Protein AF-A0AAU3KJE4-F1 (afdb_monomer_lite)

Secondary structure (DSSP, 8-state):
-EEEEEPS----SSSS-EEEEEEEEEETTEEEEEEEEE--BTTBPPEEEEEEE-TTS-EEEEEEPTT-EE-SS--HHHHHHHTTEEEEE-

Radius of gyration: 11.96 Å; chains: 1; bounding box: 36×22×28 Å

Foldseek 3Di:
DKAWEWDPDFDDDDQAGKTKTAIPDDFVNARIWIWGWHPDDDPRATWIFIAGADPNGHGPDSDGGQLTDGDNDYDPQSSVVRSVHHYDYD

pLDDT: mean 95.91, std 4.58, range [64.56, 98.69]

Structure (mmCIF, N/CA/C/O backbone):
data_AF-A0AAU3KJE4-F1
#
_entry.id   AF-A0AAU3KJE4-F1
#
loop_
_atom_site.group_PDB
_atom_site.id
_atom_site.type_symbol
_atom_site.label_atom_id
_atom_site.label_alt_id
_atom_site.label_comp_id
_atom_site.label_asym_id
_atom_site.label_entity_id
_atom_site.label_seq_id
_atom_site.pdbx_PDB_ins_code
_atom_site.Cartn_x
_atom_site.Cartn_y
_atom_site.Cartn_z
_atom_site.occupancy
_atom_site.B_iso_or_equiv
_atom_site.auth_seq_id
_atom_site.auth_comp_id
_atom_site.auth_asym_id
_atom_site.auth_atom_id
_atom_site.pdbx_PDB_model_num
ATOM 1 N N . MET A 1 1 ? -20.335 0.739 0.327 1.00 83.00 1 MET A N 1
ATOM 2 C CA . MET A 1 1 ? -19.109 0.803 -0.495 1.00 83.00 1 MET A CA 1
ATOM 3 C C . MET A 1 1 ? -17.985 1.206 0.432 1.00 83.00 1 MET A C 1
ATOM 5 O O . MET A 1 1 ? -18.192 2.144 1.194 1.00 83.00 1 MET A O 1
ATOM 9 N N . LYS A 1 2 ? -16.867 0.477 0.437 1.00 97.12 2 LYS A N 1
ATOM 10 C CA . LYS A 1 2 ? -15.742 0.799 1.317 1.00 97.12 2 LYS A CA 1
ATOM 11 C C . LYS A 1 2 ? -14.959 1.953 0.704 1.00 97.12 2 LYS A C 1
ATOM 13 O O . LYS A 1 2 ? -14.746 1.981 -0.503 1.00 97.12 2 L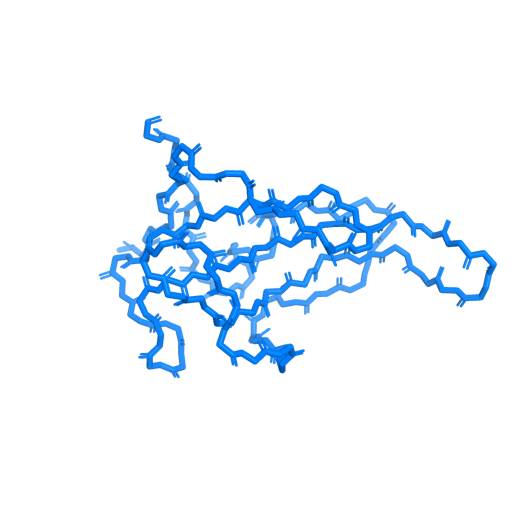YS A O 1
ATOM 18 N N . THR A 1 3 ? -14.546 2.899 1.526 1.00 98.25 3 THR A N 1
ATOM 19 C CA . THR A 1 3 ? -13.699 4.031 1.150 1.00 98.25 3 THR A CA 1
ATOM 20 C C . THR A 1 3 ? -12.351 3.990 1.861 1.00 98.25 3 THR A C 1
ATOM 22 O O . THR A 1 3 ? -12.257 3.533 3.009 1.00 98.25 3 THR A O 1
ATOM 25 N N . ALA A 1 4 ? -11.325 4.471 1.165 1.00 98.50 4 ALA A N 1
ATOM 26 C CA . ALA A 1 4 ? -9.999 4.767 1.680 1.00 98.50 4 ALA A CA 1
ATOM 27 C C . ALA A 1 4 ? -9.761 6.274 1.528 1.00 98.50 4 ALA A C 1
ATOM 29 O O . ALA A 1 4 ? -9.646 6.786 0.414 1.00 98.50 4 ALA A O 1
ATOM 30 N N . THR A 1 5 ? -9.733 6.994 2.643 1.00 98.31 5 THR A N 1
ATOM 31 C CA . THR A 1 5 ? -9.565 8.447 2.654 1.00 98.31 5 THR A CA 1
ATOM 32 C C . THR A 1 5 ? -8.090 8.785 2.773 1.00 98.31 5 THR A C 1
ATOM 34 O O . THR A 1 5 ? -7.453 8.417 3.763 1.00 98.31 5 THR A O 1
ATOM 37 N N . GLN A 1 6 ? -7.545 9.484 1.778 1.00 97.94 6 GLN A N 1
ATOM 38 C CA . GLN A 1 6 ? -6.170 9.968 1.824 1.00 97.94 6 GLN A CA 1
ATOM 39 C C . GLN A 1 6 ? -6.021 10.987 2.957 1.00 97.94 6 GLN A C 1
ATOM 41 O O . GLN A 1 6 ? -6.832 11.901 3.096 1.00 97.94 6 GLN A O 1
ATOM 46 N N . THR A 1 7 ? -4.985 10.820 3.771 1.00 97.25 7 THR A N 1
ATOM 47 C CA . THR A 1 7 ? -4.649 11.755 4.852 1.00 97.25 7 THR A CA 1
ATOM 48 C C . THR A 1 7 ? -3.566 12.740 4.406 1.00 97.25 7 THR A C 1
ATOM 50 O O . THR A 1 7 ? -2.898 12.526 3.397 1.00 97.25 7 THR A O 1
ATOM 53 N N . SER A 1 8 ? -3.333 13.792 5.192 1.00 95.38 8 SER A N 1
ATOM 54 C CA . SER A 1 8 ? -2.234 14.742 4.961 1.00 95.38 8 SER A CA 1
ATOM 55 C C . SER A 1 8 ? -0.844 14.188 5.309 1.00 95.38 8 SER A C 1
ATOM 57 O O . SER A 1 8 ? 0.164 14.851 5.061 1.00 95.38 8 SER A O 1
ATOM 59 N N . ILE A 1 9 ? -0.765 12.985 5.887 1.00 95.50 9 ILE A N 1
ATOM 60 C CA . ILE A 1 9 ? 0.505 12.363 6.256 1.00 95.50 9 ILE A CA 1
ATOM 61 C C . ILE A 1 9 ? 1.204 11.863 4.991 1.00 95.50 9 ILE A C 1
ATOM 63 O O . ILE A 1 9 ? 0.612 11.153 4.178 1.00 95.50 9 ILE A O 1
ATOM 67 N N . SER A 1 10 ? 2.483 12.217 4.859 1.00 93.25 10 SER A N 1
ATOM 68 C CA . SER A 1 10 ? 3.364 11.797 3.764 1.00 93.25 10 SER A CA 1
ATOM 69 C C . SER A 1 10 ? 4.482 10.906 4.318 1.00 93.25 10 SER A C 1
ATOM 71 O O . SER A 1 10 ? 5.517 11.426 4.744 1.00 93.25 10 SER A O 1
ATOM 73 N N . PRO A 1 11 ? 4.276 9.576 4.386 1.00 94.25 11 PRO A N 1
ATOM 74 C CA . PRO A 1 11 ? 5.285 8.645 4.876 1.00 94.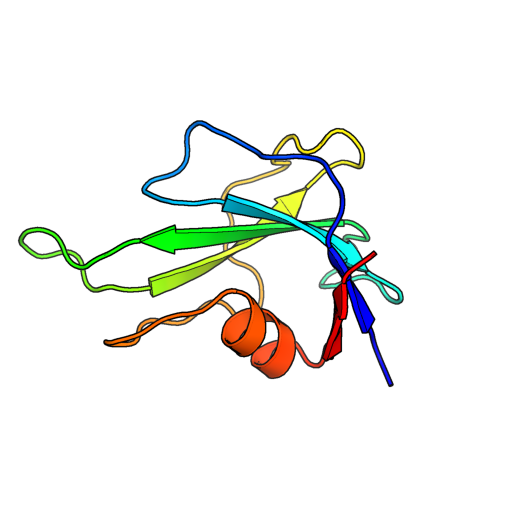25 11 PRO A CA 1
ATOM 75 C C . PRO A 1 11 ? 6.554 8.679 4.017 1.00 94.25 11 PRO A C 1
ATOM 77 O O . PRO A 1 11 ? 6.498 8.872 2.804 1.00 94.25 11 PRO A O 1
ATOM 80 N N . SER A 1 12 ? 7.705 8.440 4.642 1.00 93.56 12 SER A N 1
ATOM 81 C CA . SER A 1 12 ? 9.009 8.364 3.975 1.00 93.56 12 SER A CA 1
ATOM 82 C C . SER A 1 12 ? 9.733 7.057 4.321 1.00 93.56 12 SER A C 1
ATOM 84 O O . SER A 1 12 ? 9.278 6.294 5.171 1.00 93.56 12 SER A O 1
ATOM 86 N N . GLY A 1 13 ? 10.848 6.774 3.636 1.00 91.44 13 GLY A N 1
ATOM 87 C CA . GLY A 1 13 ? 11.634 5.546 3.841 1.00 91.44 13 GLY A CA 1
ATOM 88 C C . GLY A 1 13 ? 11.184 4.339 3.008 1.00 91.44 13 GLY A C 1
ATOM 89 O O . GLY A 1 13 ? 11.658 3.231 3.242 1.00 91.44 13 GLY A O 1
ATOM 90 N N . PHE A 1 14 ? 10.294 4.548 2.035 1.00 93.06 14 PHE A N 1
ATOM 91 C CA . PHE A 1 14 ? 9.851 3.535 1.074 1.00 93.06 14 PHE A CA 1
ATOM 92 C C . PHE A 1 14 ? 10.627 3.645 -0.244 1.00 93.06 14 PHE A C 1
ATOM 94 O O . PHE A 1 14 ? 11.295 4.645 -0.503 1.00 93.06 14 PHE A O 1
ATOM 101 N N . ALA A 1 15 ? 10.523 2.618 -1.091 1.00 91.62 15 ALA A N 1
ATOM 102 C CA . ALA A 1 15 ? 11.210 2.547 -2.385 1.00 91.62 15 ALA A CA 1
ATOM 103 C C . ALA A 1 15 ? 10.702 3.562 -3.433 1.00 91.62 15 ALA A C 1
ATOM 105 O O . ALA A 1 15 ? 11.276 3.672 -4.511 1.00 91.62 15 ALA A O 1
ATOM 106 N N . GLY A 1 16 ? 9.644 4.308 -3.119 1.00 92.88 16 GLY A N 1
ATOM 107 C CA . GLY A 1 16 ? 9.103 5.376 -3.947 1.00 92.88 16 GLY A CA 1
ATOM 108 C C . GLY A 1 16 ? 8.037 6.179 -3.196 1.00 92.88 16 GLY A C 1
ATOM 109 O O . GLY A 1 16 ? 7.958 6.080 -1.964 1.00 92.88 16 GLY A O 1
ATOM 110 N N . PRO A 1 17 ? 7.240 7.002 -3.902 1.00 95.31 17 PRO A N 1
ATOM 111 C CA . PRO A 1 17 ? 6.209 7.832 -3.289 1.00 95.31 17 PRO A CA 1
ATOM 112 C C . PRO A 1 17 ? 5.213 6.995 -2.486 1.00 95.31 17 PRO A C 1
ATOM 114 O O . PRO A 1 17 ? 4.668 6.016 -2.992 1.00 95.31 17 PRO A O 1
ATOM 117 N N . ALA A 1 18 ? 4.964 7.402 -1.243 1.00 97.44 18 ALA A N 1
ATOM 118 C CA . ALA A 1 18 ? 4.059 6.721 -0.329 1.00 97.44 18 ALA A CA 1
ATOM 119 C C . ALA A 1 18 ? 2.933 7.654 0.125 1.00 97.44 18 ALA A C 1
ATOM 121 O O . ALA A 1 18 ? 3.143 8.844 0.360 1.00 97.44 18 ALA A O 1
ATOM 122 N N . GLN A 1 19 ? 1.735 7.098 0.268 1.00 98.06 19 GLN A N 1
ATOM 123 C CA . GLN A 1 19 ? 0.538 7.799 0.718 1.00 98.06 19 GLN A CA 1
ATOM 124 C C . GLN A 1 19 ? -0.103 7.030 1.872 1.00 98.06 19 GLN A C 1
ATOM 126 O O . GLN A 1 19 ? -0.104 5.798 1.886 1.00 98.06 19 GLN A O 1
ATOM 131 N N . HIS A 1 20 ? -0.639 7.758 2.848 1.00 98.44 20 HIS A N 1
ATOM 132 C CA . HIS A 1 20 ? -1.300 7.183 4.015 1.00 98.44 20 HIS A CA 1
ATOM 133 C C . HIS A 1 20 ? -2.817 7.370 3.937 1.00 98.44 20 HIS A C 1
ATOM 135 O O . HIS A 1 20 ? -3.295 8.479 3.669 1.00 98.44 20 HIS A O 1
ATOM 141 N N . TYR A 1 21 ? -3.563 6.301 4.222 1.00 98.56 21 TYR A N 1
ATOM 142 C CA . TYR A 1 21 ? -5.020 6.267 4.120 1.00 98.56 21 TYR A CA 1
ATOM 143 C C . TYR A 1 21 ? -5.673 5.762 5.401 1.00 98.56 21 TYR A C 1
ATOM 145 O O . TYR A 1 21 ? -5.237 4.768 5.988 1.00 98.56 21 TYR A O 1
ATOM 153 N N . ALA A 1 22 ? -6.779 6.404 5.771 1.00 98.38 22 ALA A N 1
ATOM 154 C CA . ALA A 1 22 ? -7.732 5.886 6.743 1.00 98.38 22 ALA A CA 1
ATOM 155 C C . ALA A 1 22 ? -8.821 5.085 6.015 1.00 98.38 22 ALA A C 1
ATOM 157 O O . ALA A 1 22 ? -9.400 5.554 5.033 1.00 98.38 22 ALA A O 1
ATOM 158 N N . LEU A 1 23 ? -9.110 3.877 6.488 1.00 98.50 23 LEU A N 1
ATOM 159 C CA . LEU A 1 23 ? -10.090 2.980 5.886 1.00 98.50 23 LEU A CA 1
ATOM 160 C C . LEU A 1 23 ? -11.421 3.043 6.642 1.00 98.50 23 LEU A C 1
ATOM 162 O O . LEU A 1 23 ? -11.460 2.936 7.866 1.00 98.50 23 LEU A O 1
ATOM 166 N N . SER A 1 24 ? -12.523 3.156 5.902 1.00 98.31 24 SER A N 1
ATOM 167 C CA . SER A 1 24 ? -13.891 3.077 6.456 1.00 98.31 24 SER A CA 1
ATOM 168 C C . SER A 1 24 ? -14.231 1.710 7.062 1.00 98.31 24 SER A C 1
ATOM 170 O O . SER A 1 24 ? -15.030 1.624 7.990 1.00 98.31 24 SER A O 1
ATOM 172 N N . GLU A 1 25 ? -13.605 0.647 6.558 1.00 98.25 25 GLU A N 1
ATOM 173 C CA . GLU A 1 25 ? -13.666 -0.710 7.095 1.00 98.25 25 GLU A CA 1
ATOM 174 C C . GLU A 1 25 ? -12.248 -1.294 7.157 1.00 98.25 25 GLU A C 1
ATOM 176 O O . GLU A 1 25 ? -11.461 -1.022 6.248 1.00 98.25 25 GLU A O 1
ATOM 181 N N . PRO A 1 26 ? -11.893 -2.123 8.154 1.00 98.12 26 PRO A N 1
ATOM 182 C CA . PRO A 1 26 ? -10.535 -2.648 8.266 1.00 98.12 26 PRO A CA 1
ATOM 183 C C . PRO A 1 26 ? -10.141 -3.615 7.133 1.00 98.12 26 PRO A C 1
ATOM 185 O O . PRO A 1 26 ? -10.887 -4.545 6.821 1.00 98.12 26 PRO A O 1
ATOM 188 N N . LEU A 1 27 ? -8.921 -3.478 6.601 1.00 98.06 27 LEU A N 1
ATOM 189 C CA . LEU A 1 27 ? -8.297 -4.449 5.693 1.00 98.06 27 LEU A CA 1
ATOM 190 C C . LEU A 1 27 ? -7.423 -5.411 6.503 1.00 98.06 27 LEU A C 1
ATOM 192 O O . LEU A 1 27 ? -6.427 -5.0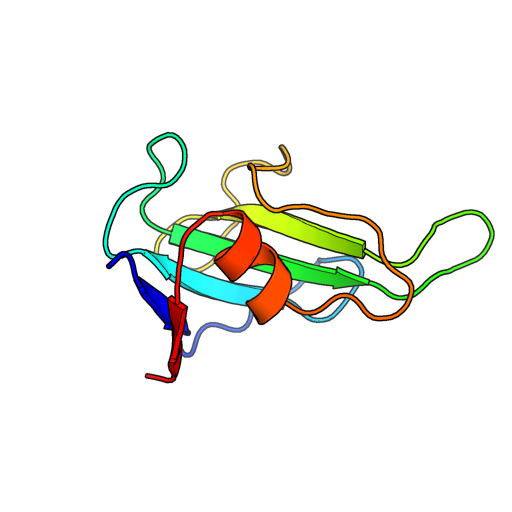07 7.108 1.00 98.06 27 LEU A O 1
ATOM 196 N N . CYS A 1 28 ? -7.813 -6.688 6.549 1.00 97.12 28 CYS A N 1
ATOM 197 C CA . CYS A 1 28 ? -7.149 -7.704 7.379 1.00 97.12 28 CYS A CA 1
ATOM 198 C C . CYS A 1 28 ? -6.984 -7.256 8.849 1.00 97.12 28 CYS A C 1
ATOM 200 O O . CYS A 1 28 ? -5.956 -7.510 9.470 1.00 97.12 28 CYS A O 1
ATOM 202 N N . GLY A 1 29 ? -7.983 -6.547 9.389 1.00 97.38 29 GLY A N 1
ATOM 203 C CA . GLY A 1 29 ? -7.973 -6.018 10.758 1.00 97.38 29 GLY A CA 1
ATOM 204 C C . GLY A 1 29 ? -7.305 -4.647 10.938 1.00 97.38 29 GLY A C 1
ATOM 205 O O . GLY A 1 29 ? -7.341 -4.117 12.044 1.00 97.38 29 GLY A O 1
ATOM 206 N N . ASN A 1 30 ? -6.752 -4.036 9.883 1.00 98.19 30 ASN A N 1
ATOM 207 C CA . ASN A 1 30 ? -6.069 -2.739 9.961 1.00 98.19 30 ASN A CA 1
ATOM 208 C C . ASN A 1 30 ? -6.965 -1.605 9.462 1.00 98.19 30 ASN A C 1
ATOM 210 O O . ASN A 1 30 ? -7.493 -1.677 8.357 1.00 98.19 30 ASN A O 1
ATOM 214 N N . THR A 1 31 ? -7.115 -0.545 10.256 1.00 98.25 31 THR A N 1
ATOM 215 C CA . THR A 1 31 ? -7.922 0.639 9.902 1.00 98.25 31 THR A CA 1
ATOM 216 C C . THR A 1 31 ? -7.143 1.698 9.131 1.00 98.25 31 THR A C 1
ATOM 218 O O . THR A 1 31 ? -7.746 2.625 8.605 1.00 98.25 31 THR A O 1
ATOM 221 N N . HIS A 1 32 ? -5.819 1.578 9.072 1.00 98.56 32 HIS A N 1
ATOM 222 C CA . HIS A 1 32 ? -4.945 2.492 8.353 1.00 98.56 32 HIS A CA 1
ATOM 223 C C . HIS A 1 32 ? -3.937 1.700 7.533 1.00 98.56 32 HIS A C 1
ATOM 225 O O . HIS A 1 32 ? -3.473 0.631 7.950 1.00 98.56 32 HIS A O 1
ATOM 231 N N . VAL A 1 33 ? -3.601 2.233 6.366 1.00 98.62 33 VAL A N 1
ATOM 232 C CA . VAL A 1 33 ? -2.631 1.628 5.456 1.00 98.62 33 VAL A CA 1
ATOM 233 C C . VAL A 1 33 ? -1.724 2.684 4.852 1.00 98.62 33 VAL A C 1
ATOM 235 O O . VAL A 1 33 ? -2.101 3.847 4.701 1.00 98.62 33 VAL A O 1
ATOM 238 N N . ILE A 1 34 ? -0.527 2.250 4.484 1.00 98.69 34 ILE A N 1
ATOM 239 C CA . ILE A 1 34 ? 0.354 2.989 3.587 1.00 98.69 34 ILE A CA 1
ATOM 240 C C . ILE A 1 34 ? 0.341 2.258 2.256 1.00 98.69 34 ILE A C 1
ATOM 242 O O . ILE A 1 34 ? 0.454 1.030 2.223 1.00 98.69 34 ILE A O 1
ATOM 246 N N . VAL A 1 35 ? 0.220 3.019 1.177 1.00 98.44 35 VAL A N 1
ATOM 247 C CA . VAL A 1 35 ? 0.414 2.519 -0.178 1.00 98.44 35 VAL A CA 1
ATOM 248 C C . VAL A 1 35 ? 1.592 3.257 -0.781 1.00 98.44 35 VAL A C 1
ATOM 250 O O . VAL A 1 35 ? 1.579 4.487 -0.809 1.00 98.44 35 VAL A O 1
ATOM 253 N N . TRP A 1 36 ? 2.608 2.532 -1.240 1.00 97.69 36 TRP A N 1
ATOM 254 C CA . TRP A 1 36 ? 3.672 3.128 -2.045 1.00 97.69 36 TRP A CA 1
ATOM 255 C C . TRP A 1 36 ? 3.692 2.534 -3.440 1.00 97.69 36 TRP A C 1
ATOM 257 O O . TRP A 1 36 ? 3.337 1.369 -3.637 1.00 97.69 36 TRP A O 1
ATOM 267 N N . THR A 1 37 ? 4.130 3.348 -4.390 1.00 97.25 37 THR A N 1
ATOM 268 C CA . THR A 1 37 ? 4.467 2.916 -5.743 1.00 97.25 37 THR A CA 1
ATOM 269 C C . THR A 1 37 ? 5.971 2.982 -5.920 1.00 97.25 37 THR A C 1
ATOM 271 O O . THR A 1 37 ? 6.630 3.875 -5.387 1.00 97.25 37 THR A O 1
ATOM 274 N N . GLN A 1 38 ? 6.523 2.041 -6.668 1.00 95.06 38 GLN A N 1
ATOM 275 C CA . GLN A 1 38 ? 7.921 2.072 -7.079 1.00 95.06 38 GLN A CA 1
ATOM 276 C C . GLN A 1 38 ? 8.015 1.784 -8.571 1.00 95.06 38 GLN A C 1
ATOM 278 O O . GLN A 1 38 ? 7.283 0.941 -9.098 1.00 95.06 38 GLN A O 1
ATOM 283 N N . ASP A 1 39 ? 8.941 2.474 -9.224 1.00 93.69 39 ASP A N 1
ATOM 284 C CA . ASP A 1 39 ? 9.269 2.227 -10.620 1.00 93.69 39 ASP A CA 1
ATOM 285 C C . ASP A 1 39 ? 10.102 0.952 -10.762 1.00 93.69 39 ASP A C 1
ATOM 287 O O . ASP A 1 39 ? 10.705 0.446 -9.809 1.00 93.69 39 ASP A O 1
ATOM 291 N N . ALA A 1 40 ? 10.159 0.433 -11.986 1.00 92.50 40 ALA A N 1
ATOM 292 C CA . ALA A 1 40 ? 11.052 -0.667 -12.301 1.00 92.50 40 ALA A CA 1
ATOM 293 C C . ALA A 1 40 ? 12.515 -0.206 -12.189 1.00 92.50 40 ALA A C 1
ATOM 295 O O . ALA A 1 40 ? 12.898 0.831 -12.735 1.00 92.50 40 ALA A O 1
ATOM 296 N N . PHE A 1 41 ? 13.352 -1.001 -11.523 1.00 88.94 41 PHE A N 1
ATOM 297 C CA . PHE A 1 41 ? 14.783 -0.731 -11.396 1.00 88.94 41 PHE A CA 1
ATOM 298 C C . PHE A 1 41 ? 15.595 -2.026 -11.475 1.00 88.94 41 PHE A C 1
ATOM 300 O O . PHE A 1 41 ? 15.456 -2.931 -10.649 1.00 88.94 41 PHE A O 1
ATOM 307 N N . GLY A 1 42 ? 16.470 -2.127 -12.478 1.00 87.81 42 GLY A N 1
ATOM 308 C CA . GLY A 1 42 ? 17.243 -3.342 -12.731 1.00 87.81 42 GLY A CA 1
ATOM 309 C C . GLY A 1 42 ? 16.331 -4.548 -12.981 1.00 87.81 42 GLY A C 1
ATOM 310 O O . GLY A 1 42 ? 15.613 -4.585 -13.973 1.00 87.81 42 GLY A O 1
ATOM 311 N N . GLN A 1 43 ? 16.379 -5.537 -12.083 1.00 87.94 43 GLN A N 1
ATOM 312 C CA . GLN A 1 43 ? 15.533 -6.740 -12.133 1.00 87.94 43 GLN A CA 1
ATOM 313 C C . GLN A 1 43 ? 14.219 -6.595 -11.341 1.00 87.94 43 GLN A C 1
ATOM 315 O O . GLN A 1 43 ? 13.400 -7.513 -11.346 1.00 87.94 43 GLN A O 1
ATOM 320 N N . GLN A 1 44 ? 14.009 -5.481 -10.632 1.00 86.31 44 GLN A N 1
ATOM 321 C CA . GLN A 1 44 ? 12.754 -5.222 -9.927 1.00 86.31 44 GLN A CA 1
ATOM 322 C C . GLN A 1 44 ? 11.716 -4.650 -10.890 1.00 86.31 44 GLN A C 1
ATOM 324 O O . GLN A 1 44 ? 11.988 -3.685 -11.604 1.00 86.31 44 GLN A O 1
ATOM 329 N N . ALA A 1 45 ? 10.521 -5.238 -10.880 1.00 93.75 45 ALA A N 1
ATOM 330 C CA . ALA A 1 45 ? 9.373 -4.724 -11.612 1.00 93.75 45 ALA A CA 1
ATOM 331 C C . ALA A 1 45 ? 8.724 -3.545 -10.870 1.00 93.75 45 ALA A C 1
ATOM 333 O O . ALA A 1 45 ? 8.838 -3.431 -9.647 1.00 93.75 45 ALA A O 1
ATOM 334 N N . ALA A 1 46 ? 8.023 -2.695 -11.622 1.00 96.94 46 ALA A N 1
ATOM 335 C CA . ALA A 1 46 ? 7.191 -1.646 -11.052 1.00 96.94 46 ALA A CA 1
ATOM 336 C C . ALA A 1 46 ? 5.994 -2.259 -10.307 1.00 96.94 46 ALA A C 1
ATOM 338 O O . ALA A 1 46 ? 5.405 -3.253 -10.746 1.00 96.94 46 ALA A O 1
ATOM 339 N N . GLU A 1 47 ? 5.646 -1.689 -9.158 1.00 97.62 47 GLU A N 1
ATOM 340 C CA . GLU A 1 47 ? 4.579 -2.217 -8.309 1.00 97.62 47 GLU A CA 1
ATOM 341 C C . GLU A 1 47 ? 3.934 -1.161 -7.411 1.00 97.62 47 GLU A C 1
ATOM 343 O O . GLU A 1 47 ? 4.537 -0.133 -7.101 1.00 97.62 47 GLU A O 1
ATOM 348 N N . ALA A 1 48 ? 2.711 -1.458 -6.969 1.00 98.31 48 ALA A N 1
ATOM 349 C CA . ALA A 1 48 ? 2.053 -0.795 -5.853 1.00 98.31 48 ALA A CA 1
ATOM 350 C C . ALA A 1 48 ? 1.924 -1.784 -4.695 1.00 98.31 48 ALA A C 1
ATOM 352 O O . ALA A 1 48 ? 1.476 -2.923 -4.872 1.00 98.31 48 ALA A O 1
ATOM 353 N N . VAL A 1 49 ? 2.290 -1.347 -3.495 1.00 98.31 49 VAL A N 1
ATOM 354 C CA . VAL A 1 49 ? 2.277 -2.203 -2.310 1.00 98.31 49 VAL A CA 1
ATOM 355 C C . VAL A 1 49 ? 1.492 -1.545 -1.193 1.00 98.31 49 VAL A C 1
ATOM 357 O O . VAL A 1 49 ? 1.734 -0.392 -0.851 1.00 98.31 49 VAL A O 1
ATOM 360 N N . ILE A 1 50 ? 0.574 -2.313 -0.610 1.00 98.69 50 ILE A N 1
ATOM 361 C CA . ILE A 1 50 ? -0.228 -1.928 0.548 1.00 98.69 50 ILE A CA 1
ATOM 362 C C . ILE A 1 50 ? 0.353 -2.604 1.786 1.00 98.69 50 ILE A C 1
ATOM 364 O O . ILE A 1 50 ? 0.543 -3.823 1.802 1.00 98.69 50 ILE A O 1
ATOM 368 N N . VAL A 1 51 ? 0.580 -1.833 2.846 1.00 98.56 51 VAL A N 1
ATOM 369 C CA . VAL A 1 51 ? 0.991 -2.347 4.159 1.00 98.56 51 VAL A CA 1
ATOM 370 C C . VAL A 1 51 ? 0.167 -1.736 5.280 1.00 98.56 51 VAL A C 1
ATOM 372 O O . VAL A 1 51 ? -0.358 -0.629 5.165 1.00 98.56 51 VAL A O 1
ATOM 375 N N . ALA A 1 52 ? 0.070 -2.466 6.388 1.00 98.50 52 ALA A N 1
ATOM 376 C CA . ALA A 1 52 ? -0.595 -1.995 7.593 1.00 98.50 52 ALA A CA 1
ATOM 377 C C . ALA A 1 52 ? 0.140 -0.793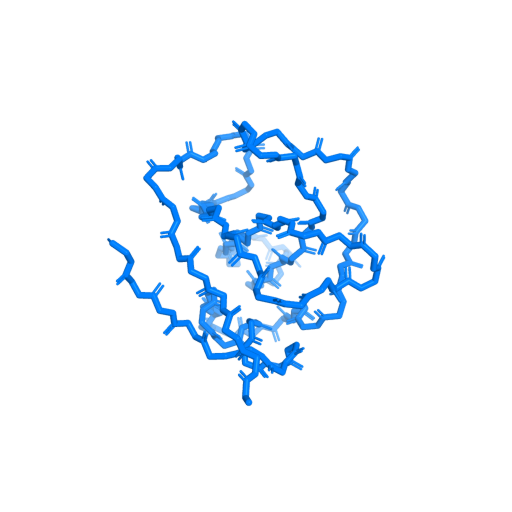 8.201 1.00 98.50 52 ALA A C 1
ATOM 379 O O . ALA A 1 52 ? 1.368 -0.811 8.345 1.00 98.50 52 ALA A O 1
ATOM 380 N N . ALA A 1 53 ? -0.619 0.215 8.620 1.00 98.38 53 ALA A N 1
ATOM 381 C CA . ALA A 1 53 ? -0.090 1.430 9.218 1.00 98.38 53 ALA A CA 1
ATOM 382 C C . ALA A 1 53 ? -0.802 1.784 10.524 1.00 98.38 53 ALA A C 1
ATOM 384 O O . ALA A 1 53 ? -1.917 1.337 10.799 1.00 98.38 53 ALA A O 1
ATOM 385 N N . ARG A 1 54 ? -0.134 2.592 11.342 1.00 97.75 54 ARG A N 1
ATOM 386 C CA . ARG A 1 54 ? -0.746 3.287 12.475 1.00 97.75 54 ARG A CA 1
ATOM 387 C C . ARG A 1 54 ? -1.303 4.628 12.012 1.00 97.75 54 ARG A C 1
ATOM 389 O O . ARG A 1 54 ? -0.901 5.152 10.983 1.00 97.75 54 ARG A O 1
ATOM 396 N N . MET A 1 55 ? -2.169 5.213 12.836 1.00 97.06 55 MET A N 1
ATOM 397 C CA . MET A 1 55 ? -2.781 6.525 12.592 1.00 97.06 55 MET A CA 1
ATOM 398 C C . MET A 1 55 ? -1.757 7.658 12.385 1.00 97.06 55 MET A C 1
ATOM 400 O O . MET A 1 55 ? -2.066 8.635 11.715 1.00 97.06 55 MET A O 1
ATOM 404 N N . ASP A 1 56 ? -0.547 7.528 12.937 1.00 95.50 56 ASP A N 1
ATOM 405 C CA . ASP A 1 56 ? 0.549 8.493 12.777 1.00 95.50 56 ASP A CA 1
ATOM 406 C C . ASP A 1 56 ? 1.334 8.340 11.458 1.00 95.50 56 ASP A C 1
ATOM 408 O O . ASP A 1 56 ? 2.264 9.102 11.203 1.00 95.50 56 ASP A O 1
ATOM 412 N N . GLY A 1 57 ? 0.970 7.369 10.613 1.00 94.50 57 GLY A N 1
ATOM 413 C CA . GLY A 1 57 ? 1.645 7.077 9.350 1.00 94.50 57 GLY A CA 1
ATOM 414 C C . GLY A 1 57 ? 2.906 6.226 9.477 1.00 94.50 57 GLY A C 1
ATOM 415 O O . GLY A 1 57 ? 3.641 6.093 8.499 1.00 94.50 57 GLY A O 1
ATOM 416 N N . SER A 1 58 ? 3.170 5.624 10.640 1.00 96.25 58 SER A N 1
ATOM 417 C CA . SER A 1 58 ? 4.207 4.598 10.774 1.00 96.25 58 SER A CA 1
ATOM 418 C C . SER A 1 58 ? 3.713 3.238 10.271 1.00 96.25 58 SER A C 1
ATOM 420 O O . SER A 1 58 ? 2.604 2.800 10.588 1.00 96.25 58 SER A O 1
ATOM 422 N N . ALA A 1 59 ? 4.550 2.524 9.512 1.00 97.12 59 ALA A N 1
ATOM 423 C CA . ALA A 1 59 ? 4.258 1.143 9.139 1.00 97.12 59 ALA A CA 1
ATOM 424 C C . ALA A 1 59 ? 4.282 0.234 10.383 1.00 97.12 59 ALA A C 1
ATOM 426 O O . ALA A 1 59 ? 5.155 0.344 11.249 1.00 97.12 59 ALA A O 1
ATOM 427 N N . ILE A 1 60 ? 3.323 -0.688 10.477 1.00 96.75 60 ILE A N 1
ATOM 428 C CA . ILE A 1 60 ? 3.307 -1.720 11.527 1.00 96.75 60 ILE A CA 1
ATOM 429 C C . ILE A 1 60 ? 4.236 -2.870 11.128 1.00 96.75 60 ILE A C 1
ATOM 431 O O . ILE A 1 60 ? 5.035 -3.344 11.931 1.00 96.75 60 ILE A O 1
ATOM 435 N N . THR A 1 61 ? 4.124 -3.309 9.876 1.00 94.19 61 THR A N 1
ATOM 436 C CA . THR A 1 61 ? 4.917 -4.369 9.249 1.00 94.19 61 THR A CA 1
ATOM 437 C C . THR A 1 61 ? 5.011 -4.086 7.754 1.00 94.19 61 THR A C 1
ATOM 439 O O . THR A 1 61 ? 4.129 -3.435 7.203 1.00 94.19 61 THR A O 1
ATOM 442 N N . LEU A 1 62 ? 6.041 -4.605 7.084 1.00 95.62 62 LEU A N 1
ATOM 443 C CA . LEU A 1 62 ? 6.170 -4.546 5.620 1.00 95.62 62 LEU A CA 1
ATOM 444 C C . LEU A 1 62 ? 5.536 -5.761 4.920 1.00 95.62 62 LEU A C 1
ATOM 446 O O . LEU A 1 62 ? 5.817 -6.046 3.758 1.00 95.62 62 LEU A O 1
ATOM 450 N N . THR A 1 63 ? 4.683 -6.500 5.633 1.00 97.25 63 THR A N 1
ATOM 451 C CA . THR A 1 63 ? 3.910 -7.601 5.049 1.00 97.25 63 THR A CA 1
ATOM 452 C C . THR A 1 63 ? 2.862 -7.040 4.098 1.00 97.25 63 THR A C 1
ATOM 454 O O . THR A 1 63 ? 2.031 -6.225 4.498 1.00 97.25 63 THR A O 1
ATOM 457 N N . ARG A 1 64 ? 2.899 -7.501 2.846 1.00 97.81 64 ARG A N 1
ATOM 458 C CA . ARG A 1 64 ? 1.982 -7.062 1.792 1.00 97.81 64 ARG A CA 1
ATOM 459 C C . ARG A 1 64 ? 0.546 -7.458 2.120 1.00 97.81 64 ARG A C 1
ATOM 461 O O . ARG A 1 64 ? 0.281 -8.615 2.446 1.00 97.81 64 ARG A O 1
ATOM 468 N N . LEU A 1 65 ? -0.370 -6.508 1.989 1.00 98.50 65 LEU A N 1
ATOM 469 C CA . LEU A 1 65 ? -1.807 -6.727 2.127 1.00 98.50 65 LEU A CA 1
ATOM 470 C C . LEU A 1 65 ? -2.469 -6.979 0.757 1.00 98.50 65 LEU A C 1
ATOM 472 O O . LEU A 1 65 ? -1.899 -6.598 -0.277 1.00 98.50 65 LEU A O 1
ATOM 476 N N . PRO A 1 66 ? -3.665 -7.609 0.730 1.00 98.44 66 PRO A N 1
ATOM 477 C CA . PRO A 1 66 ? -4.451 -7.770 -0.493 1.00 98.44 66 PRO A CA 1
ATOM 478 C C . PRO A 1 66 ? -4.650 -6.439 -1.223 1.00 98.44 66 PRO A C 1
ATOM 480 O O . PRO A 1 66 ? -4.863 -5.419 -0.577 1.00 98.44 66 PRO A O 1
ATOM 483 N N . GLY A 1 67 ? -4.571 -6.468 -2.554 1.00 98.19 67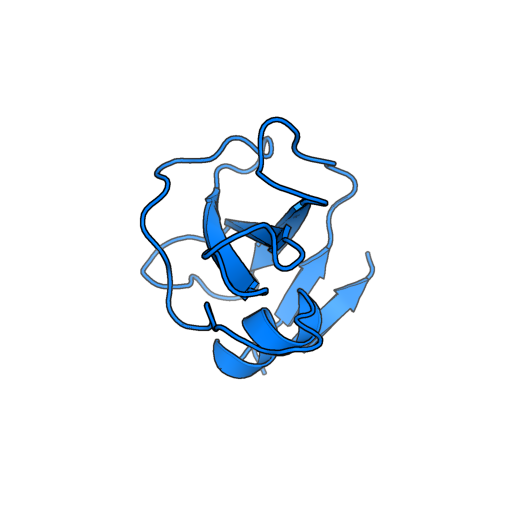 GLY A N 1
ATOM 484 C CA . GLY A 1 67 ? -4.576 -5.279 -3.414 1.00 98.19 67 GLY A CA 1
ATOM 485 C C . GLY A 1 67 ? -3.184 -4.843 -3.878 1.00 98.19 67 GLY A C 1
ATOM 486 O O . GLY A 1 67 ? -3.075 -4.178 -4.899 1.00 98.19 67 GLY A O 1
ATOM 487 N N . SER A 1 68 ? -2.112 -5.276 -3.202 1.00 98.44 68 SER A N 1
ATOM 488 C CA . SER A 1 68 ? -0.739 -5.100 -3.706 1.00 98.44 68 SER A CA 1
ATOM 489 C C . SER A 1 68 ? -0.546 -5.836 -5.038 1.00 98.44 68 SER A C 1
ATOM 491 O O . SER A 1 68 ? -0.940 -7.000 -5.149 1.00 98.44 68 SER A O 1
ATOM 493 N N . PHE A 1 69 ? 0.091 -5.206 -6.028 1.00 98.38 69 PHE A N 1
ATOM 494 C CA . PHE A 1 69 ? 0.237 -5.778 -7.370 1.00 98.38 69 PHE A CA 1
ATOM 495 C C . PHE A 1 69 ? 1.443 -5.224 -8.141 1.00 98.38 69 PHE A C 1
ATOM 497 O O . PHE A 1 69 ? 1.918 -4.120 -7.886 1.00 98.38 69 PHE A O 1
ATOM 504 N N . VAL A 1 70 ? 1.915 -6.011 -9.110 1.00 97.88 70 VAL A N 1
ATOM 505 C CA . VAL A 1 70 ? 2.966 -5.639 -10.069 1.00 97.88 70 VAL A CA 1
ATOM 506 C C . VAL A 1 70 ? 2.298 -5.199 -11.367 1.00 97.88 70 VAL A C 1
ATOM 508 O O . VAL A 1 70 ? 1.446 -5.920 -11.891 1.00 97.88 70 VAL A O 1
ATOM 511 N N . HIS A 1 71 ? 2.680 -4.038 -11.893 1.00 96.44 71 HIS A N 1
ATOM 512 C CA . HIS A 1 71 ? 2.141 -3.495 -13.141 1.00 96.44 71 HIS A CA 1
ATOM 513 C C . HIS A 1 71 ? 3.086 -2.451 -13.731 1.00 96.44 71 HIS A C 1
ATOM 515 O O . HIS A 1 71 ? 3.853 -1.841 -12.999 1.00 96.44 71 HIS A O 1
ATOM 521 N N . ALA A 1 72 ? 3.023 -2.233 -15.048 1.00 93.50 72 ALA A N 1
ATOM 522 C CA . ALA A 1 72 ? 3.884 -1.263 -15.733 1.00 93.50 72 ALA A CA 1
ATOM 523 C C . ALA A 1 72 ? 3.621 0.193 -15.306 1.00 93.50 72 ALA A C 1
ATOM 525 O O . ALA A 1 72 ? 4.526 1.015 -15.361 1.00 93.50 72 ALA A O 1
ATOM 526 N N . ASP A 1 73 ? 2.391 0.479 -14.883 1.00 94.19 73 ASP A N 1
ATOM 527 C CA . ASP A 1 73 ? 1.947 1.779 -14.375 1.00 94.19 73 ASP A CA 1
ATOM 528 C C . ASP A 1 73 ? 1.099 1.549 -13.111 1.00 94.19 73 ASP A C 1
ATOM 530 O O . ASP A 1 73 ? -0.122 1.380 -13.205 1.00 94.19 73 ASP A O 1
ATOM 534 N N . PRO A 1 74 ? 1.734 1.319 -11.950 1.00 97.00 74 PRO A N 1
ATOM 535 C CA . PRO A 1 74 ? 1.032 1.042 -10.707 1.00 97.00 74 PRO A CA 1
ATOM 536 C C . PRO A 1 74 ? 0.599 2.351 -10.038 1.00 97.00 74 PRO A C 1
ATOM 538 O O . PRO A 1 74 ? 1.380 3.293 -9.932 1.00 97.00 74 PRO A O 1
ATOM 541 N N . THR A 1 75 ? -0.623 2.395 -9.505 1.00 97.56 75 THR A N 1
ATOM 542 C CA . THR A 1 75 ? -1.124 3.552 -8.746 1.00 97.56 75 THR A CA 1
ATOM 543 C C . THR A 1 75 ? -1.639 3.131 -7.370 1.00 97.56 75 THR A C 1
ATOM 545 O O . THR A 1 75 ? -2.103 1.994 -7.205 1.00 97.56 75 THR A O 1
ATOM 548 N N . PRO A 1 76 ? -1.596 4.026 -6.365 1.00 97.50 76 PRO A N 1
ATOM 549 C CA . PRO A 1 76 ? -2.227 3.765 -5.077 1.00 97.50 76 PRO A CA 1
ATOM 550 C C . PRO A 1 76 ? -3.732 3.510 -5.198 1.00 97.50 76 PRO A C 1
ATOM 552 O O . PRO A 1 76 ? -4.265 2.622 -4.529 1.00 97.50 76 PRO A O 1
ATOM 555 N N . GLU A 1 77 ? -4.404 4.254 -6.081 1.00 97.88 77 GLU A N 1
ATOM 556 C CA . GLU A 1 77 ? -5.830 4.113 -6.361 1.00 97.88 77 GLU A CA 1
ATOM 557 C C . GLU A 1 77 ? -6.174 2.709 -6.860 1.00 97.88 77 GLU A C 1
ATOM 559 O O . GLU A 1 77 ? -7.036 2.058 -6.274 1.00 97.88 77 GLU A O 1
ATOM 564 N N . ALA A 1 78 ? -5.451 2.198 -7.861 1.00 98.06 78 ALA A N 1
ATOM 565 C CA . ALA A 1 78 ? -5.692 0.858 -8.390 1.00 98.06 78 ALA A CA 1
ATOM 566 C C . ALA A 1 78 ? -5.455 -0.232 -7.330 1.00 98.06 78 ALA A C 1
ATOM 568 O O . ALA A 1 78 ? -6.211 -1.200 -7.258 1.00 98.06 78 ALA A O 1
ATOM 569 N N . ALA A 1 79 ? -4.446 -0.067 -6.467 1.00 98.44 79 ALA A N 1
ATOM 570 C CA . ALA A 1 79 ? -4.184 -1.020 -5.389 1.00 98.44 79 ALA A CA 1
ATOM 571 C C . ALA A 1 79 ? -5.356 -1.073 -4.392 1.00 98.44 79 ALA A C 1
ATOM 573 O O . ALA A 1 79 ? -5.810 -2.153 -4.001 1.00 98.44 79 ALA A O 1
ATOM 574 N N . LEU A 1 80 ? -5.871 0.094 -3.995 1.00 98.44 80 LEU A N 1
ATOM 575 C CA . LEU A 1 80 ? -7.002 0.203 -3.071 1.00 98.44 80 LEU A CA 1
ATOM 576 C C . LEU A 1 80 ? -8.313 -0.284 -3.705 1.00 98.44 80 LEU A C 1
ATOM 578 O O . LEU A 1 80 ? -9.088 -0.961 -3.028 1.00 98.44 80 LEU A O 1
ATOM 582 N N . GLU A 1 81 ? -8.529 -0.041 -4.997 1.00 98.00 81 GLU A N 1
ATOM 583 C CA . GLU A 1 81 ? -9.668 -0.580 -5.750 1.00 98.00 81 GLU A CA 1
ATOM 584 C C . GLU A 1 81 ? -9.637 -2.112 -5.816 1.00 98.00 81 GLU A C 1
ATOM 586 O O . GLU A 1 81 ? -10.654 -2.756 -5.544 1.00 98.00 81 GLU A O 1
ATOM 591 N N . LEU A 1 82 ? -8.468 -2.713 -6.069 1.00 98.31 82 LEU A N 1
ATOM 592 C CA . LEU A 1 82 ? -8.274 -4.169 -6.006 1.00 98.31 82 LEU A CA 1
ATOM 593 C C . LEU A 1 82 ? -8.514 -4.732 -4.596 1.00 98.31 82 LEU A C 1
ATOM 595 O O . LEU A 1 82 ? -8.945 -5.878 -4.453 1.00 98.31 82 LEU A O 1
ATOM 599 N N . ALA A 1 83 ? -8.276 -3.933 -3.552 1.00 98.00 83 ALA A N 1
ATOM 600 C CA . ALA A 1 83 ? -8.622 -4.264 -2.170 1.00 98.00 83 ALA A CA 1
ATOM 601 C C . ALA A 1 83 ? -10.111 -4.018 -1.828 1.00 98.00 83 ALA A C 1
ATOM 603 O O . ALA A 1 83 ? -10.542 -4.312 -0.710 1.00 98.00 83 ALA A O 1
ATOM 604 N N . GLY A 1 84 ? -10.909 -3.504 -2.771 1.00 98.12 84 GLY A N 1
ATOM 605 C CA . GLY A 1 84 ? -12.343 -3.252 -2.618 1.00 98.12 84 GLY A CA 1
ATOM 606 C C . GLY A 1 84 ? -12.703 -1.871 -2.063 1.00 98.12 84 GLY A C 1
ATOM 607 O O . GLY A 1 84 ? -13.819 -1.700 -1.561 1.00 98.12 84 GLY A O 1
ATOM 608 N N . TYR A 1 85 ? -11.787 -0.902 -2.130 1.00 98.50 85 TYR A N 1
ATOM 609 C CA . TYR A 1 85 ? -11.972 0.461 -1.635 1.00 98.50 85 TYR A CA 1
ATOM 610 C C . TYR A 1 85 ? -12.023 1.483 -2.768 1.00 98.50 85 TYR A C 1
ATOM 612 O O . TYR A 1 85 ? -11.235 1.446 -3.703 1.00 98.50 85 TYR A O 1
ATOM 620 N N . GLN A 1 86 ? -12.905 2.467 -2.631 1.00 97.94 86 GLN A N 1
ATOM 621 C CA . GLN A 1 86 ? -12.849 3.699 -3.409 1.00 97.94 86 GLN A CA 1
ATOM 622 C C . GLN A 1 86 ? -11.939 4.711 -2.722 1.00 97.94 86 GLN A C 1
ATOM 624 O O . GLN A 1 86 ? -12.113 4.981 -1.530 1.00 97.94 86 GLN A O 1
ATOM 629 N N . VAL A 1 87 ? -11.020 5.324 -3.466 1.00 97.12 87 VAL A N 1
ATOM 630 C CA . VAL A 1 87 ? -10.207 6.413 -2.918 1.00 97.12 87 VAL A CA 1
ATOM 631 C C . VAL A 1 87 ? -11.013 7.704 -2.836 1.00 97.12 87 VAL A C 1
ATOM 633 O O . VAL A 1 87 ? -11.638 8.136 -3.804 1.00 97.12 87 VAL A O 1
ATOM 636 N N . VAL A 1 88 ? -10.974 8.332 -1.664 1.00 95.75 88 VAL A N 1
ATOM 637 C CA . VAL A 1 88 ? -11.541 9.656 -1.407 1.00 95.75 88 VAL A CA 1
ATOM 638 C C . VAL A 1 88 ? -10.402 10.583 -1.006 1.00 95.75 88 VAL A C 1
ATOM 640 O O . VAL A 1 88 ? -9.586 10.245 -0.149 1.00 95.75 88 VAL A O 1
ATOM 643 N N . ARG A 1 89 ? -10.335 11.759 -1.629 1.00 86.69 89 ARG A N 1
ATOM 644 C CA . ARG A 1 89 ? -9.363 12.792 -1.261 1.00 86.69 89 ARG A CA 1
ATOM 645 C C . ARG A 1 89 ? -9.990 13.676 -0.185 1.00 86.69 89 ARG A C 1
ATOM 647 O O . ARG A 1 89 ? -11.066 14.227 -0.419 1.00 86.69 89 ARG A O 1
ATOM 654 N 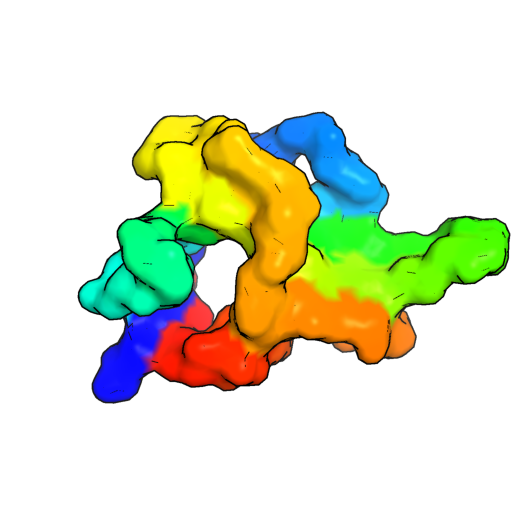N . GLY A 1 90 ? -9.367 13.687 0.994 1.00 64.56 90 GLY A N 1
ATOM 655 C CA . GLY A 1 90 ? -9.740 14.529 2.134 1.00 64.56 90 GLY A CA 1
ATOM 656 C C . GLY A 1 90 ? -9.119 15.913 2.063 1.00 64.56 90 GLY A C 1
ATOM 657 O O . GLY A 1 90 ? -8.093 16.063 1.362 1.00 64.56 90 GLY A O 1
#

Sequence (90 aa):
MKTATQTSISPSGFAGPAQHYALSEPLCGNTHVIVWTQDAFGQQAAEAVIVAARMDGSAITLTRLPGSFVHADPTPEAALELAGYQVVRG